Protein AF-T0LGF2-F1 (afdb_monomer_lite)

pLDDT: mean 74.75, std 14.6, range [23.17, 94.75]

Radius of gyration: 20.58 Å; chains: 1; bounding box: 60×41×50 Å

Sequence (182 aa):
MAAPPGPINSLMMERSIKSQFDGSKIGLGAMTADFIFMVLIFAFQKTVNFSYFLPIIYLAGALVFVYIAINMKFHSEEPKSNINTFYGYFKGLGTGLVNPYQIIWWLSAGLAIFETFGYTLFYFFFIGILIWIISITTLVHYSYMKYGEVLKRIITDFSSIVLLIFSAIFIYEEFLIFHLFT

Structure (mmCIF, N/CA/C/O backbone):
data_AF-T0LGF2-F1
#
_entry.id   AF-T0LGF2-F1
#
loop_
_atom_site.group_PDB
_atom_site.id
_atom_site.type_symbol
_atom_site.label_atom_id
_atom_site.label_alt_id
_atom_site.label_comp_id
_atom_site.label_asym_id
_atom_site.label_entity_id
_atom_site.label_seq_id
_atom_site.pdbx_PDB_ins_code
_atom_site.Cartn_x
_atom_site.Cartn_y
_atom_site.Cartn_z
_atom_site.occupancy
_atom_site.B_iso_or_equiv
_atom_site.auth_seq_id
_atom_site.auth_comp_id
_atom_site.auth_asym_id
_atom_site.auth_atom_id
_atom_site.pdbx_PDB_model_num
ATOM 1 N N . MET A 1 1 ? -12.341 14.761 1.646 1.00 23.17 1 MET A N 1
ATOM 2 C CA . MET A 1 1 ? -11.154 13.931 1.351 1.00 23.17 1 MET A CA 1
ATOM 3 C C . MET A 1 1 ? -11.301 12.668 2.171 1.00 23.17 1 MET A C 1
ATOM 5 O O . MET A 1 1 ? -11.334 12.746 3.391 1.00 23.17 1 MET A O 1
ATOM 9 N N . ALA A 1 2 ? -11.629 11.584 1.475 1.00 30.94 2 ALA A N 1
ATOM 10 C CA . ALA A 1 2 ? -12.154 10.348 2.035 1.00 30.94 2 ALA A CA 1
ATOM 11 C C . ALA A 1 2 ? -11.067 9.505 2.720 1.00 30.94 2 ALA A C 1
ATOM 13 O O . ALA A 1 2 ? -9.879 9.752 2.536 1.00 30.94 2 ALA A O 1
ATOM 14 N N . ALA A 1 3 ? -11.552 8.546 3.510 1.00 32.28 3 ALA A N 1
ATOM 15 C CA . ALA A 1 3 ? -10.904 7.440 4.209 1.00 32.28 3 ALA A CA 1
ATOM 16 C C . ALA A 1 3 ? -9.562 6.922 3.625 1.00 32.28 3 ALA A C 1
ATOM 18 O O . ALA A 1 3 ? -9.293 7.094 2.438 1.00 32.28 3 ALA A O 1
ATOM 19 N N . PRO A 1 4 ? -8.732 6.248 4.447 1.00 37.44 4 PRO A N 1
ATOM 20 C CA . PRO A 1 4 ? -7.357 5.858 4.130 1.00 37.44 4 PRO A CA 1
ATOM 21 C C . PRO A 1 4 ? -7.238 5.292 2.714 1.00 37.44 4 PRO A C 1
ATOM 23 O O . PRO A 1 4 ? -7.895 4.299 2.401 1.00 37.44 4 PRO A O 1
ATOM 26 N N . PRO A 1 5 ? -6.458 5.931 1.831 1.00 55.91 5 PRO A N 1
ATOM 27 C CA . PRO A 1 5 ? -6.518 5.627 0.414 1.00 55.91 5 PRO A CA 1
ATOM 28 C C . PRO A 1 5 ? -5.906 4.243 0.180 1.00 55.91 5 PRO A C 1
ATOM 30 O O . PRO A 1 5 ? -4.705 4.038 0.360 1.00 55.91 5 PRO A O 1
ATOM 33 N N . GLY A 1 6 ? -6.750 3.277 -0.178 1.00 64.19 6 GLY A N 1
ATOM 34 C CA . GLY A 1 6 ? -6.364 1.940 -0.624 1.00 64.19 6 GLY A CA 1
ATOM 35 C C . GLY A 1 6 ? -6.810 0.796 0.306 1.00 64.19 6 GLY A C 1
ATOM 36 O O . GLY A 1 6 ? -6.778 0.949 1.529 1.00 64.19 6 GLY A O 1
ATOM 37 N N . PRO A 1 7 ? -7.152 -0.389 -0.247 1.00 70.00 7 PRO A N 1
ATOM 38 C CA . PRO A 1 7 ? -7.624 -1.543 0.531 1.00 70.00 7 PRO A CA 1
ATOM 39 C C . PRO A 1 7 ? -6.675 -1.959 1.664 1.00 70.00 7 PRO A C 1
ATOM 41 O O . PRO A 1 7 ? -7.118 -2.288 2.761 1.00 70.00 7 PRO A O 1
ATOM 44 N N . ILE A 1 8 ? -5.361 -1.902 1.419 1.00 82.75 8 ILE A N 1
ATOM 45 C CA . ILE A 1 8 ? -4.327 -2.244 2.406 1.00 82.75 8 ILE A CA 1
ATOM 46 C C . ILE A 1 8 ? -4.314 -1.264 3.578 1.00 82.75 8 ILE A C 1
ATOM 48 O O . ILE A 1 8 ? -4.316 -1.697 4.728 1.00 82.75 8 ILE A O 1
ATOM 52 N N . ASN A 1 9 ? -4.336 0.042 3.300 1.00 84.12 9 ASN A N 1
ATOM 53 C CA . ASN A 1 9 ? -4.298 1.060 4.344 1.00 84.12 9 ASN A CA 1
ATOM 54 C C . ASN A 1 9 ? -5.545 0.966 5.231 1.00 84.12 9 ASN A C 1
ATOM 56 O O . ASN A 1 9 ? -5.411 0.945 6.451 1.00 84.12 9 ASN A O 1
ATOM 60 N N . SER A 1 10 ? -6.736 0.804 4.650 1.00 81.50 10 SER A N 1
ATOM 61 C CA . SER A 1 10 ? -7.972 0.607 5.420 1.00 81.50 10 SER A CA 1
ATOM 62 C C . SER A 1 10 ? -7.915 -0.634 6.316 1.00 81.50 10 SER A C 1
ATOM 64 O O . SER A 1 10 ? -8.202 -0.541 7.510 1.00 81.50 10 SER A O 1
ATOM 66 N N . LEU A 1 11 ? -7.453 -1.773 5.784 1.00 80.81 11 LEU A N 1
ATOM 67 C CA . LEU A 1 11 ? -7.287 -3.013 6.553 1.00 80.81 11 LEU A CA 1
ATOM 68 C C . LEU A 1 11 ? -6.267 -2.868 7.692 1.00 80.81 11 LEU A C 1
ATOM 70 O O . LEU A 1 11 ? -6.491 -3.369 8.798 1.00 80.81 11 LEU A O 1
ATOM 74 N N . MET A 1 12 ? -5.150 -2.179 7.441 1.00 85.31 12 MET A N 1
ATOM 75 C CA . MET A 1 12 ? -4.152 -1.877 8.467 1.00 85.31 12 MET A CA 1
ATOM 76 C C . MET A 1 12 ? -4.757 -1.024 9.577 1.00 85.31 12 MET A C 1
ATOM 78 O O . MET A 1 12 ? -4.550 -1.336 10.748 1.00 85.31 12 MET A O 1
ATOM 82 N N . MET A 1 13 ? -5.520 0.018 9.241 1.00 83.44 13 MET A N 1
ATOM 83 C CA . MET A 1 13 ? -6.122 0.908 10.236 1.00 83.44 13 MET A CA 1
ATOM 84 C C . MET A 1 13 ? -7.190 0.205 11.076 1.00 83.44 13 MET A C 1
ATOM 86 O O . MET A 1 13 ? -7.126 0.282 12.303 1.00 83.44 13 MET A O 1
ATOM 90 N N . GLU A 1 14 ? -8.100 -0.554 10.455 1.00 82.25 14 GLU A N 1
ATOM 91 C CA . GLU A 1 14 ? -9.130 -1.345 11.155 1.00 82.25 14 GLU A CA 1
ATOM 92 C C . GLU A 1 14 ? -8.507 -2.270 12.212 1.00 82.25 14 GLU A C 1
ATOM 94 O O . GLU A 1 14 ? -9.021 -2.424 13.322 1.00 82.25 14 GLU A O 1
ATOM 99 N N . ARG A 1 15 ? -7.362 -2.880 11.889 1.00 83.81 15 ARG A N 1
ATOM 100 C CA . ARG A 1 15 ? -6.678 -3.816 12.791 1.00 83.81 15 ARG A CA 1
ATOM 101 C C . ARG A 1 15 ? -5.793 -3.136 13.817 1.00 83.81 15 ARG A C 1
ATOM 103 O O . ARG A 1 15 ? -5.750 -3.599 14.955 1.00 83.81 15 ARG A O 1
ATOM 110 N N . SER A 1 16 ? -5.177 -2.017 13.454 1.00 86.19 16 SER A N 1
ATOM 111 C CA . SER A 1 16 ? -4.359 -1.206 14.363 1.00 86.19 16 SER A CA 1
ATOM 112 C C . SER A 1 16 ? -5.164 -0.674 15.547 1.00 86.19 16 SER A C 1
ATOM 114 O O . SER A 1 16 ? -4.627 -0.548 16.644 1.00 86.19 16 SER A O 1
ATOM 116 N N . ILE A 1 17 ? -6.467 -0.438 15.360 1.00 85.19 17 ILE A N 1
ATOM 117 C CA . ILE A 1 17 ? -7.396 -0.093 16.447 1.00 85.19 17 ILE A CA 1
ATOM 118 C C . ILE A 1 17 ? -7.380 -1.156 17.558 1.00 85.19 17 ILE A C 1
ATOM 120 O O . ILE A 1 17 ? -7.369 -0.810 18.735 1.00 85.19 17 ILE A O 1
ATOM 124 N N . LYS A 1 18 ? -7.344 -2.448 17.198 1.00 82.44 18 LYS A N 1
ATOM 125 C CA . LYS A 1 18 ? -7.313 -3.560 18.165 1.00 82.44 18 LYS A CA 1
ATOM 126 C C . LYS A 1 18 ? -5.911 -3.799 18.719 1.00 82.44 18 LYS A C 1
ATOM 128 O O . LYS A 1 18 ? -5.749 -4.013 19.914 1.00 82.44 18 LYS A O 1
ATOM 133 N N . SER A 1 19 ? -4.909 -3.795 17.847 1.00 85.06 19 SER A N 1
ATOM 134 C CA . SER A 1 19 ? -3.509 -4.007 18.203 1.00 85.06 19 SER A CA 1
ATOM 135 C C . SER A 1 19 ? -2.614 -3.466 17.099 1.00 85.06 19 SER A C 1
ATOM 137 O O . SER A 1 19 ? -2.788 -3.817 15.928 1.00 85.06 19 SER A O 1
ATOM 139 N N . GLN A 1 20 ? -1.607 -2.676 17.476 1.00 88.12 20 GLN A N 1
ATOM 140 C CA . GLN A 1 20 ? -0.565 -2.210 16.560 1.00 88.12 20 GLN A CA 1
ATOM 141 C C . GLN A 1 20 ? 0.027 -3.374 15.750 1.00 88.12 20 GLN A C 1
ATOM 143 O O . GLN A 1 20 ? 0.102 -3.294 14.527 1.00 88.12 20 GLN A O 1
ATOM 148 N N . PHE A 1 21 ? 0.378 -4.482 16.413 1.00 88.00 21 PHE A N 1
ATOM 149 C CA . PHE A 1 21 ? 1.018 -5.631 15.768 1.00 88.00 21 PHE A CA 1
ATOM 150 C C . PHE A 1 21 ? 0.128 -6.308 14.727 1.00 88.00 21 PHE A C 1
ATOM 152 O O . PHE A 1 21 ? 0.628 -6.773 13.704 1.00 88.00 21 PHE A O 1
ATOM 159 N N . ASP A 1 22 ? -1.183 -6.364 14.953 1.00 86.88 22 ASP A N 1
ATOM 160 C CA . ASP A 1 22 ? -2.097 -6.980 13.990 1.00 86.88 22 ASP A CA 1
ATOM 161 C C . ASP A 1 22 ? -2.269 -6.113 12.740 1.00 86.88 22 ASP A C 1
ATOM 163 O O . ASP A 1 22 ? -2.348 -6.648 11.632 1.00 86.88 22 ASP A O 1
ATOM 167 N N . GLY A 1 23 ? -2.236 -4.786 12.897 1.00 86.56 23 GLY A N 1
ATOM 168 C CA . GLY A 1 23 ? -2.116 -3.856 11.776 1.00 86.56 23 GLY A CA 1
ATOM 169 C C . GLY A 1 23 ? -0.781 -4.000 11.040 1.00 86.56 23 GLY A C 1
ATOM 170 O O . GLY A 1 23 ? -0.758 -4.079 9.811 1.00 86.56 23 GLY A O 1
ATOM 171 N N . SER A 1 24 ? 0.334 -4.110 11.771 1.00 91.88 24 SER A N 1
ATOM 172 C CA . SER A 1 24 ? 1.668 -4.254 11.172 1.00 91.88 24 SER A CA 1
ATOM 173 C C . SER A 1 24 ? 1.814 -5.552 10.375 1.00 91.88 24 SER A C 1
ATOM 175 O O . SER A 1 24 ? 2.403 -5.525 9.299 1.00 91.88 24 SER A O 1
ATOM 177 N N . LYS A 1 25 ? 1.236 -6.675 10.831 1.00 91.88 25 LYS A N 1
ATOM 178 C CA . LYS A 1 25 ? 1.244 -7.949 10.081 1.00 91.88 25 LYS A CA 1
ATOM 179 C C . LYS A 1 25 ? 0.633 -7.796 8.689 1.00 91.88 25 LYS A C 1
ATOM 181 O O . LYS A 1 25 ? 1.200 -8.309 7.730 1.00 91.88 25 LYS A O 1
ATOM 186 N N . ILE A 1 26 ? -0.488 -7.078 8.569 1.00 90.12 26 ILE A N 1
ATOM 187 C CA . ILE A 1 26 ? -1.127 -6.799 7.272 1.00 90.12 26 ILE A CA 1
ATOM 188 C C . ILE A 1 26 ? -0.194 -5.972 6.389 1.00 90.12 26 ILE A C 1
ATOM 190 O O . ILE A 1 26 ? 0.024 -6.332 5.233 1.00 90.12 26 ILE A O 1
ATOM 194 N N . GLY A 1 27 ? 0.395 -4.908 6.942 1.00 91.19 27 GLY A N 1
ATOM 195 C CA . GLY A 1 27 ? 1.351 -4.069 6.220 1.00 91.19 27 GLY A CA 1
ATOM 196 C C . GLY A 1 27 ? 2.561 -4.856 5.711 1.00 91.19 27 GLY A C 1
ATOM 197 O O . GLY A 1 27 ? 2.932 -4.728 4.550 1.00 91.19 27 GLY A O 1
ATOM 198 N N . LEU A 1 28 ? 3.132 -5.736 6.538 1.00 94.50 28 LEU A N 1
ATOM 199 C CA . LEU A 1 28 ? 4.257 -6.599 6.152 1.00 94.50 28 LEU A CA 1
ATOM 200 C C . LEU A 1 28 ? 3.882 -7.600 5.051 1.00 94.50 28 LEU A C 1
ATOM 202 O O . LEU A 1 28 ? 4.694 -7.886 4.170 1.00 94.50 28 LEU A O 1
ATOM 206 N N . GLY A 1 29 ? 2.650 -8.112 5.069 1.00 90.56 29 GLY A N 1
ATOM 207 C CA . GLY A 1 29 ? 2.121 -8.940 3.986 1.00 90.56 29 GLY A CA 1
ATOM 208 C C . GLY A 1 29 ? 2.068 -8.173 2.667 1.00 90.56 29 GLY A C 1
ATOM 209 O O . GLY A 1 29 ? 2.579 -8.646 1.655 1.00 90.56 29 GLY A O 1
ATOM 210 N N . ALA A 1 30 ? 1.522 -6.957 2.692 1.00 91.31 30 ALA A N 1
ATOM 211 C CA . ALA A 1 30 ? 1.453 -6.091 1.516 1.00 91.31 30 ALA A CA 1
ATOM 212 C C . ALA A 1 30 ? 2.845 -5.703 0.991 1.00 91.31 30 ALA A C 1
ATOM 214 O O . ALA A 1 30 ? 3.087 -5.780 -0.208 1.00 91.31 30 ALA A O 1
ATOM 215 N N . MET A 1 31 ? 3.783 -5.389 1.887 1.00 94.75 31 MET A N 1
ATOM 216 C CA . MET A 1 31 ? 5.184 -5.130 1.543 1.00 94.75 31 MET A CA 1
ATOM 217 C C . MET A 1 31 ? 5.857 -6.355 0.905 1.00 94.75 31 MET A C 1
ATOM 219 O O . MET A 1 31 ? 6.713 -6.219 0.035 1.00 94.75 31 MET A O 1
ATOM 223 N N . THR A 1 32 ? 5.467 -7.569 1.304 1.00 93.56 32 THR A N 1
ATOM 224 C CA . THR A 1 32 ? 5.961 -8.791 0.654 1.00 93.56 32 THR A CA 1
ATOM 225 C C . THR A 1 32 ? 5.417 -8.918 -0.770 1.00 93.56 32 THR A C 1
ATOM 227 O O . THR A 1 32 ? 6.155 -9.336 -1.657 1.00 93.56 32 THR A O 1
ATOM 230 N N . ALA A 1 33 ? 4.166 -8.515 -1.024 1.00 90.69 33 ALA A N 1
ATOM 231 C CA . ALA A 1 33 ? 3.642 -8.434 -2.389 1.00 90.69 33 ALA A CA 1
ATOM 232 C C . ALA A 1 33 ? 4.477 -7.467 -3.244 1.00 90.69 33 ALA A C 1
ATOM 234 O O . ALA A 1 33 ? 4.877 -7.823 -4.351 1.00 90.69 33 ALA A O 1
ATOM 235 N N . ASP A 1 34 ? 4.824 -6.294 -2.701 1.00 93.00 34 ASP A N 1
ATOM 236 C CA . ASP A 1 34 ? 5.713 -5.336 -3.369 1.00 93.00 34 ASP A CA 1
ATOM 237 C C . ASP A 1 34 ? 7.085 -5.947 -3.680 1.00 93.00 34 ASP A C 1
ATOM 239 O O . ASP A 1 34 ? 7.611 -5.798 -4.782 1.00 93.00 34 ASP A O 1
ATOM 243 N N . PHE A 1 35 ? 7.651 -6.702 -2.740 1.00 94.25 35 PHE A N 1
ATOM 244 C CA . PHE A 1 35 ? 8.912 -7.407 -2.954 1.00 94.25 35 PHE A CA 1
ATOM 245 C C . PHE A 1 35 ? 8.816 -8.467 -4.061 1.00 94.25 35 PHE A C 1
ATOM 247 O O . PHE A 1 35 ? 9.719 -8.573 -4.891 1.00 94.25 35 PHE A O 1
ATOM 254 N N . ILE A 1 36 ? 7.716 -9.219 -4.125 1.00 90.56 36 ILE A N 1
ATOM 255 C CA . ILE A 1 36 ? 7.472 -10.193 -5.198 1.00 90.56 36 ILE A CA 1
ATOM 256 C C . ILE A 1 36 ? 7.413 -9.485 -6.556 1.00 90.56 36 ILE A C 1
ATOM 258 O O . ILE A 1 36 ? 8.075 -9.925 -7.495 1.00 90.56 36 ILE A O 1
ATOM 262 N N . PHE A 1 37 ? 6.680 -8.373 -6.666 1.00 89.25 37 PHE A N 1
ATOM 263 C CA . PHE A 1 37 ? 6.612 -7.606 -7.912 1.00 89.25 37 PHE A CA 1
ATOM 264 C C . PHE A 1 37 ? 7.972 -7.048 -8.333 1.00 89.25 37 PHE A C 1
ATOM 266 O O . PHE A 1 37 ? 8.322 -7.144 -9.511 1.00 89.25 37 PHE A O 1
ATOM 273 N N . MET A 1 38 ? 8.771 -6.550 -7.386 1.00 91.00 38 MET A N 1
ATOM 274 C CA . MET A 1 38 ? 10.148 -6.128 -7.651 1.00 91.00 38 MET A CA 1
ATOM 275 C C . MET A 1 38 ? 10.968 -7.263 -8.274 1.00 91.00 38 MET A C 1
ATOM 277 O O . MET A 1 38 ? 11.592 -7.079 -9.318 1.00 91.00 38 MET A O 1
ATOM 281 N N . VAL A 1 39 ? 10.952 -8.450 -7.657 1.00 90.31 39 VAL A N 1
ATOM 282 C CA . VAL A 1 39 ? 11.706 -9.618 -8.137 1.00 90.31 39 VAL A CA 1
ATOM 283 C C . VAL A 1 39 ? 11.241 -10.040 -9.531 1.00 90.31 39 VAL A C 1
ATOM 285 O O . VAL A 1 39 ? 12.075 -10.344 -10.385 1.00 90.31 39 VAL A O 1
ATOM 288 N N . LEU A 1 40 ? 9.932 -10.017 -9.793 1.00 87.50 40 LEU A N 1
ATOM 289 C CA . LEU A 1 40 ? 9.381 -10.324 -11.114 1.00 87.50 40 LEU A CA 1
ATOM 290 C C . LEU A 1 40 ? 9.877 -9.336 -12.171 1.00 87.50 40 LEU A C 1
ATOM 292 O O . LEU A 1 40 ? 10.368 -9.753 -13.218 1.00 87.50 40 LEU A O 1
ATOM 296 N N . ILE A 1 41 ? 9.821 -8.035 -11.897 1.00 85.00 41 ILE A N 1
ATOM 297 C CA . ILE A 1 41 ? 10.334 -7.022 -12.826 1.00 85.00 41 ILE A CA 1
ATOM 298 C C . ILE A 1 41 ? 11.823 -7.233 -13.074 1.00 85.00 41 ILE A C 1
ATOM 300 O O . ILE A 1 41 ? 12.261 -7.231 -14.222 1.00 85.00 41 ILE A O 1
ATOM 304 N N . PHE A 1 42 ? 12.596 -7.516 -12.026 1.00 84.25 42 PHE A N 1
ATOM 305 C CA . PHE A 1 42 ? 14.033 -7.741 -12.155 1.00 84.25 42 PHE A CA 1
ATOM 306 C C . PHE A 1 42 ? 14.347 -8.951 -13.036 1.00 84.25 42 PHE A C 1
ATOM 308 O O . PHE A 1 42 ? 15.302 -8.898 -13.815 1.00 84.25 42 PHE A O 1
ATOM 315 N N . ALA A 1 43 ? 13.545 -10.012 -12.929 1.00 85.19 43 ALA A N 1
ATOM 316 C CA . ALA A 1 43 ? 13.701 -11.235 -13.705 1.00 85.19 43 ALA A CA 1
ATOM 317 C C . ALA A 1 43 ? 13.286 -11.068 -15.177 1.00 85.19 43 ALA A C 1
ATOM 319 O O . ALA A 1 43 ? 13.950 -11.612 -16.059 1.00 85.19 43 ALA A O 1
ATOM 320 N N . PHE A 1 44 ? 12.215 -10.318 -15.460 1.00 81.31 44 PHE A N 1
ATOM 321 C CA . PHE A 1 44 ? 11.593 -10.283 -16.792 1.00 81.31 44 PHE A CA 1
ATOM 322 C C . PHE A 1 44 ? 11.895 -9.030 -17.626 1.00 81.31 44 PHE A C 1
ATOM 324 O O . PHE A 1 44 ? 11.703 -9.068 -18.842 1.00 81.31 44 PHE A O 1
ATOM 331 N N . GLN A 1 45 ? 12.430 -7.959 -17.034 1.00 77.00 45 GLN A N 1
ATOM 332 C CA . GLN A 1 45 ? 12.758 -6.700 -17.728 1.00 77.00 45 GLN A CA 1
ATOM 333 C C . GLN A 1 45 ? 13.620 -6.852 -18.992 1.00 77.00 45 GLN A C 1
ATOM 335 O O . GLN A 1 45 ? 13.421 -6.132 -19.960 1.00 77.00 45 GLN A O 1
ATOM 340 N N . LYS A 1 46 ? 14.578 -7.791 -19.005 1.00 76.62 46 LYS A N 1
ATOM 341 C CA . LYS A 1 46 ? 15.512 -7.967 -20.134 1.00 76.62 46 LYS A CA 1
ATOM 342 C C . LYS A 1 46 ? 14.917 -8.796 -21.269 1.00 76.62 46 LYS A C 1
ATOM 344 O O . LYS A 1 46 ? 15.413 -8.745 -22.388 1.00 76.62 46 LYS A O 1
ATOM 349 N N . THR A 1 47 ? 13.892 -9.584 -20.962 1.00 74.62 47 THR A N 1
ATOM 350 C CA . THR A 1 47 ? 13.299 -10.567 -21.876 1.00 74.62 47 THR A CA 1
ATOM 351 C C . THR A 1 47 ? 12.033 -10.023 -22.532 1.00 74.62 47 THR A C 1
ATOM 353 O O . THR A 1 47 ? 11.676 -10.436 -23.632 1.00 74.62 47 THR A O 1
ATOM 356 N N . VAL A 1 48 ? 11.345 -9.093 -21.867 1.00 70.12 48 VAL A N 1
ATOM 357 C CA . VAL A 1 48 ? 10.074 -8.526 -22.317 1.00 70.12 48 VAL A CA 1
ATOM 358 C C . VAL A 1 48 ? 10.294 -7.081 -22.755 1.00 70.12 48 VAL A C 1
ATOM 360 O O . VAL A 1 48 ? 10.816 -6.266 -22.006 1.00 70.12 48 VAL A O 1
ATOM 363 N N . ASN A 1 49 ? 9.876 -6.745 -23.975 1.00 70.00 49 ASN A N 1
ATOM 364 C CA . ASN A 1 49 ? 9.951 -5.378 -24.481 1.00 70.00 49 ASN A CA 1
ATOM 365 C C . ASN A 1 49 ? 8.722 -4.583 -24.002 1.00 70.00 49 ASN A C 1
ATOM 367 O O . ASN A 1 49 ? 7.678 -4.563 -24.659 1.00 70.00 49 ASN A O 1
ATOM 371 N N . PHE A 1 50 ? 8.818 -3.988 -22.810 1.00 66.31 50 PHE A N 1
ATOM 372 C CA . PHE A 1 50 ? 7.683 -3.371 -22.111 1.00 66.31 50 PHE A CA 1
ATOM 373 C C . PHE A 1 50 ? 7.039 -2.201 -22.868 1.00 66.31 50 PHE A C 1
ATOM 375 O O . PHE A 1 50 ? 5.848 -1.959 -22.675 1.00 66.31 50 PHE A O 1
ATOM 382 N N . SER A 1 51 ? 7.747 -1.543 -23.796 1.00 66.25 51 SER A N 1
ATOM 383 C CA . SER A 1 51 ? 7.170 -0.489 -24.646 1.00 66.25 51 SER A CA 1
ATOM 384 C C . SER A 1 51 ? 5.952 -0.955 -25.451 1.00 66.25 51 SER A C 1
ATOM 386 O O . SER A 1 51 ? 5.036 -0.165 -25.664 1.00 66.25 51 SER A O 1
ATOM 388 N N . TYR A 1 52 ? 5.893 -2.231 -25.846 1.00 67.69 52 TYR A N 1
ATOM 389 C CA . TYR A 1 52 ? 4.724 -2.795 -26.533 1.00 67.69 52 TYR A CA 1
ATOM 390 C C . TYR A 1 52 ? 3.546 -3.078 -25.593 1.00 67.69 52 TYR A C 1
ATOM 392 O O . TYR A 1 52 ? 2.391 -3.024 -26.013 1.00 67.69 52 TYR A O 1
ATOM 400 N N . PHE A 1 53 ? 3.821 -3.376 -24.323 1.00 64.38 53 PHE A N 1
ATOM 401 C CA . PHE A 1 53 ? 2.808 -3.803 -23.356 1.00 64.38 53 PHE A CA 1
ATOM 402 C C . PHE A 1 53 ? 2.245 -2.653 -22.522 1.00 64.38 53 PHE A C 1
ATOM 404 O O . PHE A 1 53 ? 1.159 -2.806 -21.965 1.00 64.38 53 PHE A O 1
ATOM 411 N N . LEU A 1 54 ? 2.918 -1.497 -22.473 1.00 62.78 54 LEU A N 1
ATOM 412 C CA . LEU A 1 54 ? 2.461 -0.312 -21.737 1.00 62.78 54 LEU A CA 1
ATOM 413 C C . LEU A 1 54 ? 0.974 0.022 -21.993 1.00 62.78 54 LEU A C 1
ATOM 415 O O . LEU A 1 54 ? 0.228 0.125 -21.019 1.00 62.78 54 LEU A O 1
ATOM 419 N N . PRO A 1 55 ? 0.485 0.128 -23.248 1.00 67.81 55 PRO A N 1
ATOM 420 C CA . PRO A 1 55 ? -0.920 0.459 -23.515 1.00 67.81 55 PRO A CA 1
ATOM 421 C C . PRO A 1 55 ? -1.901 -0.599 -22.993 1.00 67.81 55 PRO A C 1
ATOM 423 O O . PRO A 1 55 ? -2.966 -0.266 -22.477 1.00 67.81 55 PRO A O 1
ATOM 426 N N . ILE A 1 56 ? -1.524 -1.878 -23.086 1.00 64.19 56 ILE A N 1
ATOM 427 C CA . ILE A 1 56 ? -2.325 -3.015 -22.612 1.00 64.19 56 ILE A CA 1
ATOM 428 C C . ILE A 1 56 ? -2.384 -3.018 -21.081 1.00 64.19 56 ILE A C 1
ATOM 430 O O . ILE A 1 56 ? -3.442 -3.262 -20.508 1.00 64.19 56 ILE A O 1
ATOM 434 N N . ILE A 1 57 ? -1.274 -2.692 -20.417 1.00 58.03 57 ILE A N 1
ATOM 435 C CA . ILE A 1 57 ? -1.185 -2.573 -18.957 1.00 58.03 57 ILE A CA 1
ATOM 436 C C . ILE A 1 57 ? -2.059 -1.416 -18.457 1.00 58.03 57 ILE A C 1
ATOM 438 O O . ILE A 1 57 ? -2.814 -1.596 -17.501 1.00 58.03 57 ILE A O 1
ATOM 442 N N . TYR A 1 58 ? -2.022 -0.256 -19.122 1.00 59.53 58 TYR A N 1
ATOM 443 C CA . TYR A 1 58 ? -2.899 0.871 -18.789 1.00 59.53 58 TYR A CA 1
ATOM 444 C C . TYR A 1 58 ? -4.381 0.529 -18.983 1.00 59.53 58 TYR A C 1
ATOM 446 O O . TYR A 1 58 ? -5.197 0.838 -18.113 1.00 59.53 58 TYR A O 1
ATOM 454 N N . LEU A 1 59 ? -4.733 -0.151 -20.079 1.00 64.88 59 LEU A N 1
ATOM 455 C CA . LEU A 1 59 ? -6.107 -0.584 -20.342 1.00 64.88 59 LEU A CA 1
ATOM 456 C C . LEU A 1 59 ? -6.589 -1.615 -19.311 1.00 64.88 59 LEU A C 1
ATOM 458 O O . LEU A 1 59 ? -7.693 -1.487 -18.784 1.00 64.88 59 LEU A O 1
ATOM 462 N N . ALA A 1 60 ? -5.752 -2.600 -18.974 1.00 55.31 60 ALA A N 1
ATOM 463 C CA . ALA A 1 60 ? -6.040 -3.570 -17.923 1.00 55.31 60 ALA A CA 1
ATOM 464 C C . ALA A 1 60 ? -6.251 -2.868 -16.575 1.00 55.31 60 ALA A C 1
ATOM 466 O O . ALA A 1 60 ? -7.231 -3.144 -15.887 1.00 55.31 60 ALA A O 1
ATOM 467 N N . GLY A 1 61 ? -5.403 -1.897 -16.231 1.00 52.22 61 GLY A N 1
ATOM 468 C CA . GLY A 1 61 ? -5.555 -1.096 -15.020 1.00 52.22 61 GLY A CA 1
ATOM 469 C C . GLY A 1 61 ? -6.863 -0.304 -14.964 1.00 52.22 61 GLY A C 1
ATOM 470 O O . GLY A 1 61 ? -7.549 -0.318 -13.941 1.00 52.22 61 GLY A O 1
ATOM 471 N N . ALA A 1 62 ? -7.261 0.318 -16.077 1.00 58.69 62 ALA A N 1
ATOM 472 C CA . ALA A 1 62 ? -8.536 1.025 -16.191 1.00 58.69 62 ALA A CA 1
AT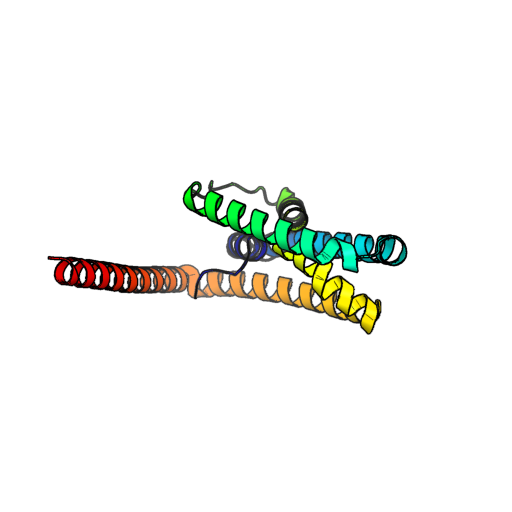OM 473 C C . ALA A 1 62 ? -9.741 0.084 -16.013 1.00 58.69 62 ALA A C 1
ATOM 475 O O . ALA A 1 62 ? -10.679 0.416 -15.286 1.00 58.69 62 ALA A O 1
ATOM 476 N N . LEU A 1 63 ? -9.702 -1.113 -16.608 1.00 61.34 63 LEU A N 1
ATOM 477 C CA . LEU A 1 63 ? -10.743 -2.132 -16.436 1.00 61.34 63 LEU A CA 1
ATOM 478 C C . LEU A 1 63 ? -10.849 -2.612 -14.984 1.00 61.34 63 LEU A C 1
ATOM 480 O O . LEU A 1 63 ? -11.961 -2.788 -14.483 1.00 61.34 63 LEU A O 1
ATOM 484 N N . VAL A 1 64 ? -9.724 -2.765 -14.275 1.00 53.41 64 VAL A N 1
ATOM 485 C CA . VAL A 1 64 ? -9.776 -3.100 -12.847 1.00 53.41 64 VAL A CA 1
ATOM 486 C C . VAL A 1 64 ? -10.341 -1.938 -12.020 1.00 53.41 64 VAL A C 1
ATOM 488 O O . VAL A 1 64 ? -11.118 -2.188 -11.101 1.00 53.41 64 VAL A O 1
ATOM 491 N N . PHE A 1 65 ? -10.052 -0.673 -12.345 1.00 57.22 65 PHE A N 1
ATOM 492 C CA . PHE A 1 65 ? -10.701 0.461 -11.666 1.00 57.22 65 PHE A CA 1
ATOM 493 C C . PHE A 1 65 ? -12.211 0.493 -11.881 1.00 57.22 65 PHE A C 1
ATOM 495 O O . PHE A 1 65 ? -12.948 0.734 -10.925 1.00 57.22 65 PHE A O 1
ATOM 502 N N . VAL A 1 66 ? -12.683 0.178 -13.087 1.00 65.44 66 VAL A N 1
ATOM 503 C CA . VAL A 1 66 ? -14.118 0.019 -13.360 1.00 65.44 66 VAL A CA 1
ATOM 504 C C . VAL A 1 66 ? -14.696 -1.133 -12.535 1.00 65.44 66 VAL A C 1
ATOM 506 O O . VAL A 1 66 ? -15.720 -0.959 -11.877 1.00 65.44 66 VAL A O 1
ATOM 509 N N . TYR A 1 67 ? -14.019 -2.282 -12.489 1.00 60.94 67 TYR A N 1
ATOM 510 C CA . TYR A 1 67 ? -14.433 -3.424 -11.672 1.00 60.94 67 TYR A CA 1
ATOM 511 C C . TYR A 1 67 ? -14.518 -3.079 -10.175 1.00 60.94 67 TYR A C 1
ATOM 513 O O . TYR A 1 67 ? -15.501 -3.428 -9.519 1.00 60.94 67 TYR A O 1
ATOM 521 N N . ILE A 1 68 ? -13.535 -2.364 -9.622 1.00 52.88 68 ILE A N 1
ATOM 522 C CA . ILE A 1 68 ? -13.553 -1.919 -8.219 1.00 52.88 68 ILE A CA 1
ATOM 523 C C . ILE A 1 68 ? -14.694 -0.928 -7.979 1.00 52.88 68 ILE A C 1
ATOM 525 O O . ILE A 1 68 ? -15.429 -1.079 -7.005 1.00 52.88 68 ILE A O 1
ATOM 529 N N . ALA A 1 69 ? -14.883 0.049 -8.869 1.00 56.47 69 ALA A N 1
ATOM 530 C CA . ALA A 1 69 ? -15.953 1.039 -8.757 1.00 56.47 69 ALA A CA 1
ATOM 531 C C . ALA A 1 69 ? -17.349 0.392 -8.774 1.00 56.47 69 ALA A C 1
ATOM 533 O O . ALA A 1 69 ? -18.238 0.814 -8.035 1.00 56.47 69 ALA A O 1
ATOM 534 N N . ILE A 1 70 ? -17.530 -0.662 -9.575 1.00 66.06 70 ILE A N 1
ATOM 535 C CA . ILE A 1 70 ? -18.751 -1.475 -9.604 1.00 66.06 70 ILE A CA 1
ATOM 536 C C . ILE A 1 70 ? -18.914 -2.220 -8.274 1.00 66.06 70 ILE A C 1
ATOM 538 O O . ILE A 1 70 ? -19.944 -2.076 -7.623 1.00 66.06 70 ILE A O 1
ATOM 542 N N . ASN A 1 71 ? -17.901 -2.957 -7.810 1.00 55.94 71 ASN A N 1
ATOM 543 C CA . ASN A 1 71 ? -18.009 -3.738 -6.570 1.00 55.94 71 ASN A CA 1
ATOM 544 C C . ASN A 1 71 ? -18.213 -2.875 -5.315 1.00 55.94 71 ASN A C 1
ATOM 546 O O . ASN A 1 71 ? -18.942 -3.286 -4.415 1.00 55.94 71 ASN A O 1
ATOM 550 N N . MET A 1 72 ? -17.663 -1.658 -5.276 1.00 53.53 72 MET A N 1
ATOM 551 C CA . MET A 1 72 ? -17.937 -0.684 -4.211 1.00 53.53 72 MET A CA 1
ATOM 552 C C . MET A 1 72 ? -19.414 -0.269 -4.141 1.00 53.53 72 MET A C 1
ATOM 554 O O . MET A 1 72 ? -19.908 0.020 -3.054 1.00 53.53 72 MET A O 1
ATOM 558 N N . LYS A 1 73 ? -20.138 -0.259 -5.270 1.00 53.22 73 LYS A N 1
ATOM 559 C CA . LYS A 1 73 ? -21.581 0.039 -5.298 1.00 53.22 73 LYS A CA 1
ATOM 560 C C . LYS A 1 73 ? -22.457 -1.135 -4.851 1.00 53.22 73 LYS A C 1
ATOM 562 O O . LYS A 1 73 ? -23.589 -0.898 -4.448 1.00 53.22 73 LYS A O 1
ATOM 567 N N . PHE A 1 74 ? -21.960 -2.372 -4.925 1.00 51.69 74 PHE A N 1
ATOM 568 C CA . PHE A 1 74 ? -22.748 -3.582 -4.647 1.00 51.69 74 PHE A CA 1
ATOM 569 C C . PHE A 1 74 ? -22.431 -4.252 -3.301 1.00 51.69 74 PHE A C 1
ATOM 571 O O . PHE A 1 74 ? -23.265 -4.993 -2.792 1.00 51.69 74 PHE A O 1
ATOM 578 N N . HIS A 1 75 ? -21.270 -3.985 -2.697 1.00 46.31 75 HIS A N 1
ATOM 579 C CA . HIS A 1 75 ? -20.905 -4.458 -1.356 1.00 46.31 75 HIS A CA 1
ATOM 580 C C . HIS A 1 75 ? -20.707 -3.269 -0.409 1.00 46.31 75 HIS A C 1
ATOM 582 O O . HIS A 1 75 ? -19.587 -2.884 -0.084 1.00 46.31 75 HIS A O 1
ATOM 588 N N . SER A 1 76 ? -21.817 -2.669 0.025 1.00 44.03 76 SER A N 1
ATOM 589 C CA . SER A 1 76 ? -21.836 -1.661 1.099 1.00 44.03 76 SER A CA 1
ATOM 590 C C . SER A 1 76 ? -21.883 -2.285 2.498 1.00 44.03 76 SER A C 1
ATOM 592 O O . SER A 1 76 ? -21.724 -1.586 3.496 1.00 44.03 76 SER A O 1
ATOM 594 N N . GLU A 1 77 ? -22.075 -3.601 2.584 1.00 41.53 77 GLU A N 1
ATOM 595 C CA . GLU A 1 77 ? -21.907 -4.350 3.820 1.00 41.53 77 GLU A CA 1
ATOM 596 C C . GLU A 1 77 ? -20.492 -4.921 3.850 1.00 41.53 77 GLU A C 1
ATOM 598 O O . GLU A 1 77 ? -20.197 -5.937 3.221 1.00 41.53 77 GLU A O 1
ATOM 603 N N . GLU A 1 78 ? -19.591 -4.261 4.579 1.00 46.69 78 GLU A N 1
ATOM 604 C CA . GLU A 1 78 ? -18.363 -4.924 5.000 1.00 46.69 78 GLU A CA 1
ATOM 605 C C . GLU A 1 78 ? -18.777 -6.120 5.866 1.00 46.69 78 GLU A C 1
ATOM 607 O O . GLU A 1 78 ? -19.351 -5.916 6.947 1.00 46.69 78 GLU A O 1
ATOM 612 N N . PRO A 1 79 ? -18.508 -7.378 5.460 1.00 40.38 79 PRO A N 1
ATOM 613 C CA . PRO A 1 79 ? -18.659 -8.466 6.398 1.00 40.38 79 PRO A CA 1
ATOM 614 C C . PRO A 1 79 ? -17.738 -8.123 7.563 1.00 40.38 79 PRO A C 1
ATOM 616 O O . PRO A 1 79 ? -16.534 -7.926 7.359 1.00 40.38 79 PRO A O 1
ATOM 619 N N . LYS A 1 80 ? -18.304 -8.036 8.776 1.00 42.78 80 LYS A N 1
ATOM 620 C CA . LYS A 1 80 ? -17.570 -7.995 10.049 1.00 42.78 80 LYS A CA 1
ATOM 621 C C . LYS A 1 80 ? -16.759 -9.280 10.149 1.00 42.78 80 LYS A C 1
ATOM 623 O O . LYS A 1 80 ? -17.101 -10.209 10.876 1.00 42.78 80 LYS A O 1
ATOM 628 N N . SER A 1 81 ? -15.711 -9.381 9.345 1.00 45.88 81 SER A N 1
ATOM 629 C CA . SER A 1 81 ? -14.885 -10.557 9.293 1.00 45.88 81 SER A CA 1
ATOM 630 C C . SER A 1 81 ? -14.150 -10.557 10.616 1.00 45.88 81 SER A C 1
ATOM 632 O O . SER A 1 81 ? -13.391 -9.646 10.969 1.00 45.88 81 SER A O 1
ATOM 634 N N . ASN A 1 82 ? -14.440 -11.579 11.406 1.00 44.41 82 ASN A N 1
ATOM 635 C CA . ASN A 1 82 ? -13.686 -11.908 12.591 1.00 44.41 82 ASN A CA 1
ATOM 636 C C . ASN A 1 82 ? -12.321 -12.415 12.095 1.00 44.41 82 ASN A C 1
ATOM 638 O O . ASN A 1 82 ? -12.058 -13.611 12.085 1.00 44.41 82 ASN A O 1
ATOM 642 N N . ILE A 1 83 ? -11.500 -11.520 11.518 1.00 53.16 83 ILE A N 1
ATOM 643 C CA . ILE A 1 83 ? -10.182 -11.868 10.983 1.00 53.16 83 ILE A CA 1
ATOM 644 C C . ILE A 1 83 ? -9.413 -12.390 12.180 1.00 53.16 83 ILE A C 1
ATOM 646 O O . ILE A 1 83 ? -9.111 -11.635 13.111 1.00 53.16 83 ILE A O 1
ATOM 650 N N . ASN A 1 84 ? -9.160 -13.689 12.160 1.00 57.00 84 ASN A N 1
ATOM 651 C CA . ASN A 1 84 ? -8.337 -14.339 13.148 1.00 57.00 84 ASN A CA 1
ATOM 652 C C . ASN A 1 84 ? -6.938 -13.713 13.046 1.00 57.00 84 ASN A C 1
ATOM 654 O O . ASN A 1 84 ? -6.395 -13.583 11.944 1.00 57.00 84 ASN A O 1
ATOM 658 N N . THR A 1 85 ? -6.365 -13.286 14.170 1.00 56.38 85 THR A N 1
ATOM 659 C CA . THR A 1 85 ? -5.078 -12.560 14.236 1.00 56.38 85 THR A CA 1
ATOM 660 C C . THR A 1 85 ? -3.917 -13.326 13.595 1.00 56.38 85 THR A C 1
ATOM 662 O O . THR A 1 85 ? -2.913 -12.725 13.206 1.00 56.38 85 THR A O 1
ATOM 665 N N . PHE A 1 86 ? -4.075 -14.640 13.424 1.00 59.44 86 PHE A N 1
ATOM 666 C CA . PHE A 1 86 ? -3.124 -15.530 12.768 1.00 59.44 86 PHE A CA 1
ATOM 667 C C . PHE A 1 86 ? -2.986 -15.302 11.249 1.00 59.44 86 PHE A C 1
ATOM 669 O O . PHE A 1 86 ? -1.903 -15.482 10.703 1.00 59.44 86 PHE A O 1
ATOM 676 N N . TYR A 1 87 ? -4.034 -14.836 10.557 1.00 75.94 87 TYR A N 1
ATOM 677 C CA . TYR A 1 87 ? -4.029 -14.711 9.087 1.00 75.94 87 TYR A CA 1
ATOM 678 C C . TYR A 1 87 ? -3.809 -13.282 8.569 1.00 75.94 87 TYR A C 1
ATOM 680 O O . TYR A 1 87 ? -3.876 -13.052 7.362 1.00 75.94 87 TYR A O 1
ATOM 688 N N . GLY A 1 88 ? -3.527 -12.311 9.447 1.00 83.19 88 GLY A N 1
ATOM 689 C CA . GLY A 1 88 ? -3.364 -10.901 9.062 1.00 83.19 88 GLY A CA 1
ATOM 690 C C . GLY A 1 88 ? -2.299 -10.686 7.980 1.00 83.19 88 GLY A C 1
ATOM 691 O O . GLY A 1 88 ? -2.547 -9.985 7.003 1.00 83.19 88 GLY A O 1
ATOM 692 N N . TYR A 1 89 ? -1.155 -11.364 8.094 1.00 88.25 89 TYR A N 1
ATOM 693 C CA . TYR A 1 89 ? -0.089 -11.298 7.092 1.00 88.25 89 TYR A CA 1
ATOM 694 C C . TYR A 1 89 ? -0.540 -11.804 5.717 1.00 88.25 89 TYR A C 1
ATOM 696 O O . TYR A 1 89 ? -0.439 -11.081 4.730 1.00 88.25 89 TYR A O 1
ATOM 704 N N . PHE A 1 90 ? -1.113 -13.009 5.652 1.00 84.75 90 PHE A N 1
ATOM 705 C CA . PHE A 1 90 ? -1.581 -13.589 4.391 1.00 84.75 90 PHE A CA 1
ATOM 706 C C . PHE A 1 90 ? -2.719 -12.787 3.765 1.00 84.75 90 PHE A C 1
ATOM 708 O O . PHE A 1 90 ? -2.787 -12.680 2.544 1.00 84.75 90 PHE A O 1
ATOM 715 N N . LYS A 1 91 ? -3.578 -12.167 4.583 1.00 81.50 91 LYS A N 1
ATOM 716 C CA . LYS A 1 91 ? -4.599 -11.243 4.086 1.00 81.50 91 LYS A CA 1
ATOM 717 C C . LYS A 1 91 ? -3.961 -10.019 3.428 1.00 81.50 91 LYS A C 1
ATOM 719 O O . LYS A 1 91 ? -4.378 -9.651 2.334 1.00 81.50 91 LYS A O 1
ATOM 724 N N . GLY A 1 92 ? -2.954 -9.414 4.059 1.00 84.19 92 GLY A N 1
ATOM 725 C CA . GLY A 1 92 ? -2.198 -8.297 3.484 1.00 84.19 92 GLY A CA 1
ATOM 726 C C . GLY A 1 92 ? -1.474 -8.676 2.192 1.00 84.19 92 GLY A C 1
ATOM 727 O O . GLY A 1 92 ? -1.587 -7.964 1.200 1.00 84.19 92 GLY A O 1
ATOM 728 N N . LEU A 1 93 ? -0.815 -9.837 2.177 1.00 85.56 93 LEU A N 1
ATOM 729 C CA . LEU A 1 93 ? -0.138 -10.383 1.000 1.00 85.56 93 LEU A CA 1
ATOM 730 C C . LEU A 1 93 ? -1.114 -10.635 -0.149 1.00 85.56 93 LEU A C 1
ATOM 732 O O . LEU A 1 93 ? -0.913 -10.124 -1.244 1.00 85.56 93 LEU A O 1
ATOM 736 N N . GLY A 1 94 ? -2.190 -11.382 0.102 1.00 80.06 94 GLY A N 1
ATOM 737 C CA . GLY A 1 94 ? -3.194 -11.698 -0.911 1.00 80.06 94 GLY A CA 1
ATOM 738 C C . GLY A 1 94 ? -3.855 -10.440 -1.459 1.00 80.06 94 GLY A C 1
ATOM 739 O O . GLY A 1 94 ? -3.948 -10.282 -2.671 1.00 80.06 94 GLY A O 1
ATOM 740 N N . THR A 1 95 ? -4.232 -9.511 -0.575 1.00 78.94 95 THR A N 1
ATOM 741 C CA . THR A 1 95 ? -4.812 -8.225 -0.984 1.00 78.94 95 THR A CA 1
ATOM 742 C C . THR A 1 95 ? -3.821 -7.426 -1.824 1.00 78.94 95 THR A C 1
ATOM 744 O O . THR A 1 95 ? -4.238 -6.839 -2.811 1.00 78.94 95 THR A O 1
ATOM 747 N N . GLY A 1 96 ? -2.529 -7.428 -1.481 1.00 81.88 96 GLY A N 1
ATOM 748 C CA . GLY A 1 96 ? -1.515 -6.689 -2.228 1.00 81.88 96 GLY A CA 1
ATOM 749 C C . GLY A 1 96 ? -1.183 -7.296 -3.592 1.00 81.88 96 GLY A C 1
ATOM 750 O O . GLY A 1 96 ? -1.054 -6.574 -4.576 1.00 81.88 96 GLY A O 1
ATOM 751 N N . LEU A 1 97 ? -1.135 -8.627 -3.689 1.00 77.69 97 LEU A N 1
ATOM 752 C CA . LEU A 1 97 ? -0.886 -9.339 -4.948 1.00 77.69 97 LEU A CA 1
ATOM 753 C C . LEU A 1 97 ? -1.993 -9.128 -5.985 1.00 77.6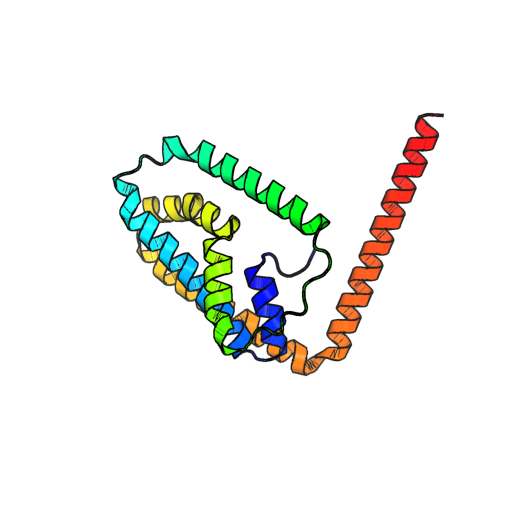9 97 LEU A C 1
ATOM 755 O O . LEU A 1 97 ? -1.718 -9.164 -7.179 1.00 77.69 97 LEU A O 1
ATOM 759 N N . VAL A 1 98 ? -3.233 -8.912 -5.543 1.00 77.19 98 VAL A N 1
ATOM 760 C CA . VAL A 1 98 ? -4.375 -8.635 -6.434 1.00 77.19 98 VAL A CA 1
ATOM 761 C C . VAL A 1 98 ? -4.725 -7.148 -6.498 1.00 77.19 98 VAL A C 1
ATOM 763 O O . VAL A 1 98 ? -5.696 -6.771 -7.153 1.00 77.19 98 VAL A O 1
ATOM 766 N N . ASN A 1 99 ? -3.962 -6.290 -5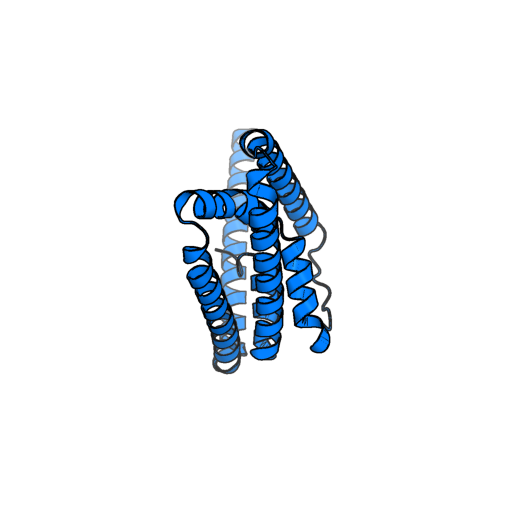.816 1.00 74.81 99 ASN A N 1
ATOM 767 C CA . ASN A 1 99 ? -4.211 -4.859 -5.785 1.00 74.81 99 ASN A CA 1
ATOM 768 C C . ASN A 1 99 ? -3.775 -4.233 -7.120 1.00 74.81 99 ASN A C 1
ATOM 770 O O . ASN A 1 99 ? -2.569 -4.131 -7.372 1.00 74.81 99 ASN A O 1
ATOM 774 N N . PRO A 1 100 ? -4.706 -3.741 -7.961 1.00 71.44 100 PRO A N 1
ATOM 775 C CA . PRO A 1 100 ? -4.343 -3.153 -9.247 1.00 71.44 100 PRO A CA 1
ATOM 776 C C . PRO A 1 100 ? -3.421 -1.953 -9.097 1.00 71.44 100 PRO A C 1
ATOM 778 O O . PRO A 1 100 ? -2.562 -1.756 -9.945 1.00 71.44 100 PRO A O 1
ATOM 781 N N . TYR A 1 101 ? -3.551 -1.173 -8.019 1.00 74.88 101 TYR A N 1
ATOM 782 C CA . TYR A 1 101 ? -2.680 -0.023 -7.799 1.00 74.88 101 TYR A CA 1
ATOM 783 C C . TYR A 1 101 ? -1.221 -0.455 -7.651 1.00 74.88 101 TYR A C 1
ATOM 785 O O . TYR A 1 101 ? -0.355 0.154 -8.268 1.00 74.88 101 TYR A O 1
ATOM 793 N N . GLN A 1 102 ? -0.947 -1.522 -6.891 1.00 83.56 102 GLN A N 1
ATOM 794 C CA . GLN A 1 102 ? 0.415 -2.044 -6.735 1.00 83.56 102 GLN A CA 1
ATOM 795 C C . GLN A 1 102 ? 0.922 -2.662 -8.036 1.00 83.56 102 GLN A C 1
ATOM 797 O O . GLN A 1 102 ? 2.024 -2.333 -8.465 1.00 83.56 102 GLN A O 1
ATOM 802 N N . ILE A 1 103 ? 0.101 -3.477 -8.706 1.00 80.75 103 ILE A N 1
ATOM 803 C CA . ILE A 1 103 ? 0.461 -4.095 -9.991 1.00 80.75 103 ILE A CA 1
ATOM 804 C C . ILE A 1 103 ? 0.837 -3.020 -11.023 1.00 80.75 103 ILE A C 1
ATOM 806 O O . ILE A 1 103 ? 1.914 -3.072 -11.612 1.00 80.75 103 ILE A O 1
ATOM 810 N N . ILE A 1 104 ? -0.027 -2.021 -11.220 1.00 76.56 104 ILE A N 1
ATOM 811 C CA . ILE A 1 104 ? 0.192 -0.938 -12.188 1.00 76.56 104 ILE A CA 1
ATOM 812 C C . ILE A 1 104 ? 1.408 -0.103 -11.790 1.00 76.56 104 ILE A C 1
ATOM 814 O O . ILE A 1 104 ? 2.215 0.233 -12.653 1.00 76.56 104 ILE A O 1
ATOM 818 N N . TRP A 1 105 ? 1.564 0.234 -10.505 1.00 83.38 105 TRP A N 1
ATOM 819 C CA . TRP A 1 105 ? 2.697 1.028 -10.027 1.00 83.38 105 TRP A CA 1
ATOM 820 C C . TRP A 1 105 ? 4.029 0.337 -10.316 1.00 83.38 105 TRP A C 1
ATOM 822 O O . TRP A 1 105 ? 4.940 0.958 -10.863 1.00 83.38 105 TRP A O 1
ATOM 832 N N . TRP A 1 106 ? 4.122 -0.961 -10.028 1.00 88.12 106 TRP A N 1
ATOM 833 C CA . TRP A 1 106 ? 5.318 -1.749 -10.301 1.00 88.12 106 TRP A CA 1
ATOM 834 C C . TRP A 1 106 ? 5.601 -1.832 -11.803 1.00 88.12 106 TRP A C 1
ATOM 836 O O . TRP A 1 106 ? 6.722 -1.559 -12.226 1.00 88.12 106 TRP A O 1
ATOM 846 N N . LEU A 1 107 ? 4.583 -2.103 -12.623 1.00 80.81 107 LEU A N 1
ATOM 847 C CA . LEU A 1 107 ? 4.726 -2.161 -14.083 1.00 80.81 107 LEU A CA 1
ATOM 848 C C . LEU A 1 107 ? 5.046 -0.809 -14.747 1.00 80.81 107 LEU A C 1
ATOM 850 O O . LEU A 1 107 ? 5.486 -0.796 -15.893 1.00 80.81 107 LEU A O 1
ATOM 854 N N . SER A 1 108 ? 4.819 0.314 -14.061 1.00 76.31 108 SER A N 1
ATOM 855 C CA . SER A 1 108 ? 5.075 1.666 -14.572 1.00 76.31 108 SER A CA 1
ATOM 856 C C . SER A 1 108 ? 6.274 2.316 -13.875 1.00 76.31 108 SER A C 1
ATOM 858 O O . SER A 1 108 ? 7.406 2.210 -14.344 1.00 76.31 108 SER A O 1
ATOM 860 N N . ALA A 1 109 ? 6.039 2.979 -12.743 1.00 78.69 109 ALA A N 1
ATOM 861 C CA . ALA A 1 109 ? 7.048 3.698 -11.977 1.00 78.69 109 ALA A CA 1
ATOM 862 C C . ALA A 1 109 ? 8.160 2.771 -11.470 1.00 78.69 109 ALA A C 1
ATOM 864 O O . ALA A 1 109 ? 9.328 3.147 -11.530 1.00 78.69 109 ALA A O 1
ATOM 865 N N . GLY A 1 110 ? 7.816 1.560 -11.019 1.00 84.31 110 GLY A N 1
ATOM 866 C CA . GLY A 1 110 ? 8.796 0.571 -10.567 1.00 84.31 110 GLY A CA 1
ATOM 867 C C . GLY A 1 110 ? 9.805 0.221 -11.661 1.00 84.31 110 GLY A C 1
ATOM 868 O O . GLY A 1 110 ? 11.011 0.287 -11.429 1.00 84.31 110 GLY A O 1
ATOM 869 N N . LEU A 1 111 ? 9.327 -0.065 -12.874 1.00 84.00 111 LEU A N 1
ATOM 870 C CA . LEU A 1 111 ? 10.186 -0.327 -14.029 1.00 84.00 111 LEU A CA 1
ATOM 871 C C . LEU A 1 111 ? 11.058 0.890 -14.388 1.00 84.00 111 LEU A C 1
ATOM 873 O O . LEU A 1 111 ? 12.273 0.754 -14.503 1.00 84.00 111 LEU A O 1
ATOM 877 N N . ALA A 1 112 ? 10.475 2.089 -14.482 1.00 80.62 112 ALA A N 1
ATOM 878 C CA . ALA A 1 112 ? 11.214 3.306 -14.841 1.00 80.62 112 ALA A CA 1
ATOM 879 C C . ALA A 1 112 ? 12.308 3.676 -13.819 1.00 80.62 112 ALA A C 1
ATOM 881 O O . ALA A 1 112 ? 13.419 4.067 -14.190 1.00 80.62 112 ALA A O 1
ATOM 882 N N . ILE A 1 113 ? 12.011 3.533 -12.521 1.00 79.75 113 ILE A N 1
ATOM 883 C CA . ILE A 1 113 ? 12.980 3.753 -11.438 1.00 79.75 113 ILE A CA 1
ATOM 884 C C . ILE A 1 113 ? 14.123 2.750 -11.554 1.00 79.75 113 ILE A C 1
ATOM 886 O O . ILE A 1 113 ? 15.282 3.137 -11.411 1.00 79.75 113 ILE A O 1
ATOM 890 N N . PHE A 1 114 ? 13.812 1.485 -11.838 1.00 83.88 114 PHE A N 1
ATOM 891 C CA . PHE A 1 114 ? 14.838 0.472 -12.021 1.00 83.88 114 PHE A CA 1
ATOM 892 C C . PHE A 1 114 ? 15.749 0.787 -13.213 1.00 83.88 114 PHE A C 1
ATOM 894 O O . PHE A 1 114 ? 16.968 0.742 -13.067 1.00 83.88 114 PHE A O 1
ATOM 901 N N . GLU A 1 115 ? 15.187 1.131 -14.373 1.00 81.69 115 GLU A N 1
ATOM 902 C CA . GLU A 1 115 ? 15.970 1.446 -15.576 1.00 81.69 115 GLU A CA 1
ATOM 903 C C . GLU A 1 115 ? 16.892 2.654 -15.367 1.00 81.69 115 GLU A C 1
ATOM 905 O O . GLU A 1 115 ? 18.021 2.668 -15.855 1.00 81.69 115 GLU A O 1
ATOM 910 N N . THR A 1 116 ? 16.430 3.648 -14.605 1.00 80.38 116 THR A N 1
ATOM 911 C CA . THR A 1 116 ? 17.162 4.905 -14.399 1.00 80.38 116 THR A CA 1
ATOM 912 C C . THR A 1 116 ? 18.187 4.817 -13.266 1.00 80.38 116 THR A C 1
ATOM 914 O O . THR A 1 116 ? 19.287 5.354 -13.376 1.00 80.38 116 THR A O 1
ATOM 917 N N . PHE A 1 117 ? 17.835 4.165 -12.157 1.00 80.56 117 PHE A N 1
ATOM 918 C CA . PHE A 1 117 ? 18.590 4.226 -10.899 1.00 80.56 117 PHE A CA 1
ATOM 919 C C . PHE A 1 117 ? 19.059 2.856 -10.384 1.00 80.56 117 PHE A C 1
ATOM 921 O O . PHE A 1 117 ? 19.742 2.779 -9.357 1.00 80.56 117 PHE A O 1
ATOM 928 N N . GLY A 1 118 ? 18.714 1.768 -11.072 1.00 82.19 118 GLY A N 1
ATOM 929 C CA . GLY A 1 118 ? 19.060 0.405 -10.684 1.00 82.19 118 GLY A CA 1
ATOM 930 C C . GLY A 1 118 ? 18.378 -0.055 -9.392 1.00 82.19 118 GLY A C 1
ATOM 931 O O . GLY A 1 118 ? 17.327 0.440 -8.987 1.00 82.19 118 GLY A O 1
ATOM 932 N N . TYR A 1 119 ? 18.987 -1.036 -8.721 1.00 81.19 119 TYR A N 1
ATOM 933 C CA . TYR A 1 119 ? 18.394 -1.678 -7.543 1.00 81.19 119 TYR A CA 1
ATOM 934 C C . TYR A 1 119 ? 18.579 -0.883 -6.233 1.00 81.19 119 TYR A C 1
ATOM 936 O O . TYR A 1 119 ? 17.886 -1.138 -5.249 1.00 81.19 119 TYR A O 1
ATOM 944 N N . THR A 1 120 ? 19.488 0.098 -6.205 1.00 85.56 120 THR A N 1
ATOM 945 C CA . THR A 1 120 ? 19.885 0.818 -4.983 1.00 85.56 120 THR A CA 1
ATOM 946 C C . THR A 1 120 ? 18.728 1.585 -4.340 1.00 85.56 120 THR A C 1
ATOM 948 O O . THR A 1 120 ? 18.562 1.536 -3.120 1.00 85.56 120 THR A O 1
ATOM 951 N N . LEU A 1 121 ? 17.893 2.261 -5.138 1.00 84.19 121 LEU A N 1
ATOM 952 C CA . LEU A 1 121 ? 16.757 3.028 -4.613 1.00 84.19 121 LEU A CA 1
ATOM 953 C C . LEU A 1 121 ? 15.689 2.142 -3.965 1.00 84.19 121 LEU A C 1
ATOM 955 O O . LEU A 1 121 ? 14.990 2.603 -3.062 1.00 84.19 121 LEU A O 1
ATOM 959 N N . PHE A 1 122 ? 15.598 0.867 -4.350 1.00 87.06 122 PHE A N 1
ATOM 960 C CA . PHE A 1 122 ? 14.619 -0.037 -3.754 1.00 87.06 122 PHE A CA 1
ATOM 961 C C . PHE A 1 122 ? 14.944 -0.377 -2.296 1.00 87.06 122 PHE A C 1
ATOM 963 O O . PHE A 1 122 ? 14.017 -0.548 -1.509 1.00 87.06 122 PHE A O 1
ATOM 970 N N . TYR A 1 123 ? 16.217 -0.374 -1.878 1.00 85.94 123 TYR A N 1
ATOM 971 C CA . TYR A 1 123 ? 16.558 -0.524 -0.455 1.00 85.94 123 TYR A CA 1
ATOM 972 C C . TYR A 1 123 ? 15.922 0.584 0.392 1.00 85.94 123 TYR A C 1
ATOM 974 O O . TYR A 1 123 ? 15.250 0.303 1.384 1.00 85.94 123 TYR A O 1
ATOM 982 N N . PHE A 1 124 ? 16.076 1.841 -0.030 1.00 87.88 124 PHE A N 1
ATOM 983 C CA . PHE A 1 124 ? 15.482 2.989 0.658 1.00 87.88 124 PHE A CA 1
ATOM 984 C C . PHE A 1 124 ? 13.957 3.005 0.548 1.00 87.88 124 PHE A C 1
ATOM 986 O O . PHE A 1 124 ? 13.280 3.376 1.505 1.00 87.88 124 PHE A O 1
ATOM 993 N N . PHE A 1 125 ? 13.409 2.545 -0.577 1.00 87.06 125 PHE A N 1
ATOM 994 C CA . PHE A 1 125 ? 11.970 2.394 -0.770 1.00 87.06 125 PHE A CA 1
ATOM 995 C C . PHE A 1 125 ? 11.351 1.416 0.239 1.00 87.06 125 PHE A C 1
ATOM 997 O O . PHE A 1 125 ? 10.398 1.774 0.930 1.00 87.06 125 PHE A O 1
ATOM 1004 N N . PHE A 1 126 ? 11.923 0.219 0.406 1.00 91.38 126 PHE A N 1
ATOM 1005 C CA . PHE A 1 126 ? 11.427 -0.767 1.374 1.00 91.38 126 PHE A CA 1
ATOM 1006 C C . PHE A 1 126 ? 11.617 -0.320 2.828 1.00 91.38 126 PHE A C 1
ATOM 1008 O O . PHE A 1 126 ? 10.748 -0.580 3.660 1.00 91.38 126 PHE A O 1
ATOM 1015 N N . ILE A 1 127 ? 12.695 0.407 3.138 1.00 90.56 127 ILE A N 1
ATOM 1016 C CA . ILE A 1 127 ? 12.856 1.062 4.447 1.00 90.56 127 ILE A CA 1
ATOM 1017 C C . ILE A 1 127 ? 11.745 2.098 4.663 1.00 90.56 127 ILE A C 1
ATOM 1019 O O . ILE A 1 127 ? 11.133 2.125 5.729 1.00 90.56 127 ILE A O 1
ATOM 1023 N N . GLY A 1 128 ? 11.437 2.909 3.649 1.00 88.50 128 GLY A N 1
ATOM 1024 C CA . GLY A 1 128 ? 10.338 3.872 3.684 1.00 88.50 128 GLY A CA 1
ATOM 1025 C C . GLY A 1 128 ? 8.980 3.210 3.926 1.00 88.50 128 GLY A C 1
ATOM 1026 O O . GLY A 1 128 ? 8.222 3.677 4.775 1.00 88.50 128 GLY A O 1
ATOM 1027 N N . ILE A 1 129 ? 8.698 2.085 3.259 1.00 90.06 12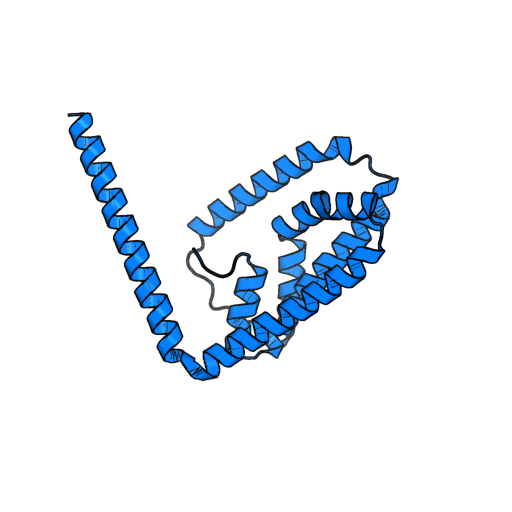9 ILE A N 1
ATOM 1028 C CA . ILE A 1 129 ? 7.480 1.293 3.486 1.00 90.06 129 ILE A CA 1
ATOM 1029 C C . ILE A 1 129 ? 7.431 0.765 4.924 1.00 90.06 129 ILE A C 1
ATOM 1031 O O . ILE A 1 129 ? 6.395 0.882 5.577 1.00 90.06 129 ILE A O 1
ATOM 1035 N N . LEU A 1 130 ? 8.532 0.222 5.452 1.00 92.31 130 LEU A N 1
ATOM 1036 C CA . LEU A 1 130 ? 8.590 -0.253 6.840 1.00 92.31 130 LEU A CA 1
ATOM 1037 C C . LEU A 1 130 ? 8.312 0.868 7.841 1.00 92.31 130 LEU A C 1
ATOM 1039 O O . LEU A 1 130 ? 7.501 0.688 8.751 1.00 92.31 130 LEU A O 1
ATOM 1043 N N . ILE A 1 131 ? 8.951 2.026 7.654 1.00 91.81 131 ILE A N 1
ATOM 1044 C CA . ILE A 1 131 ? 8.718 3.212 8.482 1.00 91.81 131 ILE A CA 1
ATOM 1045 C C . ILE A 1 131 ? 7.242 3.598 8.408 1.00 91.81 131 ILE A C 1
ATOM 1047 O O . ILE A 1 131 ? 6.606 3.741 9.447 1.00 91.81 131 ILE A O 1
ATOM 1051 N N . TRP A 1 132 ? 6.670 3.680 7.206 1.00 89.75 132 TRP A N 1
ATOM 1052 C CA . TRP A 1 132 ? 5.259 4.002 7.007 1.00 89.75 132 TRP A CA 1
ATOM 1053 C C . TRP A 1 132 ? 4.321 3.025 7.725 1.00 89.75 132 TRP A C 1
ATOM 1055 O O . TRP A 1 132 ? 3.407 3.458 8.431 1.00 89.75 132 TRP A O 1
ATOM 1065 N N . ILE A 1 133 ? 4.558 1.714 7.599 1.00 91.06 133 ILE A N 1
ATOM 1066 C CA . ILE A 1 133 ? 3.762 0.673 8.263 1.00 91.06 133 ILE A CA 1
ATOM 1067 C C . ILE A 1 133 ? 3.781 0.876 9.775 1.00 91.06 133 ILE A C 1
ATOM 1069 O O . ILE A 1 133 ? 2.725 0.891 10.414 1.00 91.06 133 ILE A O 1
ATOM 1073 N N . ILE A 1 134 ? 4.965 1.050 10.358 1.00 90.62 134 ILE A N 1
ATOM 1074 C CA . ILE A 1 134 ? 5.115 1.248 11.802 1.00 90.62 134 ILE A CA 1
ATOM 1075 C C . ILE A 1 134 ? 4.443 2.557 12.220 1.00 90.62 134 ILE A C 1
ATOM 1077 O O . ILE A 1 134 ? 3.678 2.563 13.184 1.00 90.62 134 ILE A O 1
ATOM 1081 N N . SER A 1 135 ? 4.658 3.646 11.479 1.00 85.25 135 SER A N 1
ATOM 1082 C CA . SER A 1 135 ? 4.068 4.953 11.763 1.00 85.25 135 SER A CA 1
ATOM 1083 C C . SER A 1 135 ? 2.546 4.899 11.759 1.00 85.25 135 SER A C 1
ATOM 1085 O O . SER A 1 135 ? 1.941 5.265 12.762 1.00 85.25 135 SER A O 1
ATOM 1087 N N . ILE A 1 136 ? 1.908 4.402 10.696 1.00 84.12 136 ILE A N 1
ATOM 1088 C CA . ILE A 1 136 ? 0.441 4.348 10.616 1.00 84.12 136 ILE A CA 1
ATOM 1089 C C . ILE A 1 136 ? -0.147 3.449 11.694 1.00 84.12 136 ILE A C 1
ATOM 1091 O O . ILE A 1 136 ? -1.103 3.837 12.362 1.00 84.12 136 ILE A O 1
ATOM 1095 N N . THR A 1 137 ? 0.429 2.269 11.900 1.00 89.56 137 THR A N 1
ATOM 1096 C CA . THR A 1 137 ? -0.132 1.305 12.854 1.00 89.56 137 THR A CA 1
ATOM 1097 C C . THR A 1 137 ? -0.005 1.801 14.293 1.00 89.56 137 THR A C 1
ATOM 1099 O O . THR A 1 137 ? -0.958 1.697 15.065 1.00 89.56 137 THR A O 1
ATOM 1102 N N . THR A 1 138 ? 1.114 2.443 14.635 1.00 87.00 138 THR A N 1
ATOM 1103 C CA . THR A 1 138 ? 1.329 3.067 15.949 1.00 87.00 138 THR A CA 1
ATOM 1104 C C . THR A 1 138 ? 0.449 4.299 16.137 1.00 87.00 138 THR A C 1
ATOM 1106 O O . THR A 1 138 ? -0.193 4.441 17.176 1.00 87.00 138 THR A O 1
ATOM 1109 N N . LEU A 1 139 ? 0.375 5.183 15.134 1.00 86.00 139 LEU A N 1
ATOM 1110 C CA . LEU A 1 139 ? -0.433 6.403 15.193 1.00 86.00 139 LEU A CA 1
ATOM 1111 C C . LEU A 1 139 ? -1.914 6.084 15.367 1.00 86.00 139 LEU A C 1
ATOM 1113 O O . LEU A 1 139 ? -2.567 6.700 16.206 1.00 86.00 139 LEU A O 1
ATOM 1117 N N . VAL A 1 140 ? -2.442 5.116 14.617 1.00 84.44 140 VAL A N 1
ATOM 1118 C CA . VAL A 1 140 ? -3.847 4.707 14.720 1.00 84.44 140 VAL A CA 1
ATOM 1119 C C . VAL A 1 140 ? -4.119 4.041 16.063 1.00 84.44 140 VAL A C 1
ATOM 1121 O O . VAL A 1 140 ? -5.087 4.408 16.727 1.00 84.44 140 VAL A O 1
ATOM 1124 N N . HIS A 1 141 ? -3.253 3.123 16.499 1.00 86.38 141 HIS A N 1
ATOM 1125 C CA . HIS A 1 141 ? -3.409 2.455 17.789 1.00 86.38 141 HIS A CA 1
ATOM 1126 C C . HIS A 1 141 ? -3.388 3.456 18.955 1.00 86.38 141 HIS A C 1
ATOM 1128 O O . HIS A 1 141 ? -4.294 3.469 19.787 1.00 86.38 141 HIS A O 1
ATOM 1134 N N . TYR A 1 142 ? -2.402 4.357 18.980 1.00 84.19 142 TYR A N 1
ATOM 1135 C CA . TYR A 1 142 ? -2.257 5.362 20.033 1.00 84.19 142 TYR A CA 1
ATOM 1136 C C . TYR A 1 142 ? -3.390 6.395 20.015 1.00 84.19 142 TYR A C 1
ATOM 1138 O O . TYR A 1 142 ? -3.947 6.726 21.063 1.00 84.19 142 TYR A O 1
ATOM 1146 N N . SER A 1 143 ? -3.774 6.884 18.833 1.00 80.06 143 SER A N 1
ATOM 1147 C CA . SER A 1 143 ? -4.862 7.861 18.693 1.00 80.06 143 SER A CA 1
ATOM 1148 C C . SER A 1 143 ? -6.206 7.276 19.118 1.00 80.06 143 SER A C 1
ATOM 1150 O O . SER A 1 143 ? -6.995 7.965 19.763 1.00 80.06 143 SER A O 1
ATOM 1152 N N . TYR A 1 144 ? -6.453 5.998 18.822 1.00 77.38 144 TYR A N 1
ATOM 1153 C CA . TYR A 1 144 ? -7.658 5.305 19.264 1.00 77.38 144 TYR A CA 1
ATOM 1154 C C . TYR A 1 144 ? -7.660 5.051 20.777 1.00 77.38 144 TYR A C 1
ATOM 1156 O O . TYR A 1 144 ? -8.654 5.332 21.441 1.00 77.38 144 TYR A O 1
ATOM 1164 N N . MET A 1 145 ? -6.541 4.599 21.348 1.00 75.31 145 MET A N 1
ATOM 1165 C CA . MET A 1 145 ? -6.411 4.390 22.797 1.00 75.31 145 MET A CA 1
ATOM 1166 C C . MET A 1 145 ? -6.588 5.686 23.603 1.00 75.31 145 MET A C 1
ATOM 1168 O O . MET A 1 145 ? -7.136 5.655 24.701 1.00 75.31 145 MET A O 1
ATOM 1172 N N . LYS A 1 146 ? -6.135 6.828 23.070 1.00 74.81 146 LYS A N 1
ATOM 1173 C CA . LYS A 1 146 ? -6.171 8.123 23.769 1.00 74.81 146 LYS A CA 1
ATOM 1174 C C . LYS A 1 146 ? -7.458 8.921 23.543 1.00 74.81 146 LYS A C 1
ATOM 1176 O O . LYS A 1 146 ? -7.872 9.654 24.435 1.00 74.81 146 LYS A O 1
ATOM 1181 N N . TYR A 1 147 ? -8.084 8.798 22.371 1.00 71.44 147 TYR A N 1
ATOM 1182 C CA . TYR A 1 147 ? -9.205 9.652 21.956 1.00 71.44 147 TYR A CA 1
ATOM 1183 C C . TYR A 1 147 ? -10.389 8.882 21.352 1.00 71.44 147 TYR A C 1
ATOM 1185 O O . TYR A 1 147 ? -11.239 9.507 20.727 1.00 71.44 147 TYR A O 1
ATOM 1193 N N . GLY A 1 148 ? -10.467 7.557 21.506 1.00 65.94 148 GLY A N 1
ATOM 1194 C CA . GLY A 1 148 ? -11.354 6.670 20.735 1.00 65.94 148 GLY A CA 1
ATOM 1195 C C . GLY A 1 148 ? -12.802 7.145 20.565 1.00 65.94 148 GLY A C 1
ATOM 1196 O O . GLY A 1 148 ? -13.280 7.231 19.435 1.00 65.94 148 GLY A O 1
ATOM 1197 N N . GLU A 1 149 ? -13.480 7.525 21.651 1.00 62.75 149 GLU A N 1
ATOM 1198 C CA . GLU A 1 149 ? -14.869 8.018 21.601 1.00 62.75 149 GLU A CA 1
ATOM 1199 C C . GLU A 1 149 ? -14.990 9.395 20.920 1.00 62.75 149 GLU A C 1
ATOM 1201 O O . GLU A 1 149 ? -15.892 9.631 20.115 1.00 62.75 149 GLU A O 1
ATOM 1206 N N . VAL A 1 150 ? -14.042 10.300 21.179 1.00 70.06 150 VAL A N 1
ATOM 1207 C CA . VAL A 1 150 ? -14.033 11.661 20.617 1.00 70.06 150 VAL A CA 1
ATOM 1208 C C . VAL A 1 150 ? -13.691 11.632 19.129 1.00 70.06 150 VAL A C 1
ATOM 1210 O O . VAL A 1 150 ? -14.357 12.280 18.327 1.00 70.06 150 VAL A O 1
ATOM 1213 N N . LEU A 1 151 ? -12.692 10.842 18.736 1.00 66.94 151 LEU A N 1
ATOM 1214 C CA . LEU A 1 151 ? -12.237 10.725 17.355 1.00 66.94 151 LEU A CA 1
ATOM 1215 C C . LEU A 1 151 ? -13.314 10.081 16.476 1.00 66.94 151 LEU A C 1
ATOM 1217 O O . LEU A 1 151 ? -13.598 10.574 15.386 1.00 66.94 151 LEU A O 1
ATOM 1221 N N . LYS A 1 152 ? -13.963 9.020 16.970 1.00 63.19 152 LYS A N 1
ATOM 1222 C CA . LYS A 1 152 ? -15.066 8.357 16.268 1.00 63.19 152 LYS A CA 1
ATOM 1223 C C . LYS A 1 152 ? -16.248 9.303 16.070 1.00 63.19 152 LYS A C 1
ATOM 1225 O O . LYS A 1 152 ? -16.797 9.356 14.970 1.00 63.19 152 LYS A O 1
ATOM 1230 N N . ARG A 1 153 ? -16.604 10.079 17.098 1.00 69.25 153 ARG A N 1
ATOM 1231 C CA . ARG A 1 153 ? -17.676 11.078 17.018 1.00 69.25 153 ARG A CA 1
ATOM 1232 C C . ARG A 1 153 ? -17.339 12.201 16.040 1.00 69.25 153 ARG A C 1
ATOM 1234 O O . ARG A 1 153 ? -18.130 12.456 15.146 1.00 69.25 153 ARG A O 1
ATOM 1241 N N . ILE A 1 154 ? -16.140 12.783 16.120 1.00 72.31 154 ILE A N 1
ATOM 1242 C CA . ILE A 1 154 ? -15.696 13.843 15.197 1.00 72.31 154 ILE A CA 1
ATOM 1243 C C . ILE A 1 154 ? -15.710 13.356 13.746 1.00 72.31 154 ILE A C 1
ATOM 1245 O O . ILE A 1 154 ? -16.234 14.051 12.881 1.00 72.31 154 ILE A O 1
ATOM 1249 N N . ILE A 1 155 ? -15.167 12.167 13.465 1.00 69.56 155 ILE A N 1
ATOM 1250 C CA . ILE A 1 155 ? -15.132 11.621 12.100 1.00 69.56 155 ILE A CA 1
ATOM 1251 C C . ILE A 1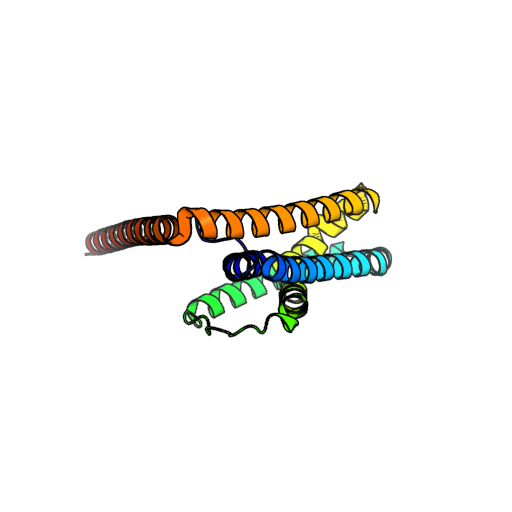 155 ? -16.551 11.372 11.580 1.00 69.56 155 ILE A C 1
ATOM 1253 O O . ILE A 1 155 ? -16.839 11.692 10.426 1.00 69.56 155 ILE A O 1
ATOM 1257 N N . THR A 1 156 ? -17.437 10.828 12.417 1.00 68.62 156 THR A N 1
ATOM 1258 C CA . THR A 1 156 ? -18.823 10.522 12.030 1.00 68.62 156 THR A CA 1
ATOM 1259 C C . THR A 1 156 ? -19.628 11.798 11.800 1.00 68.62 156 THR A C 1
ATOM 1261 O O . THR A 1 156 ? -20.272 11.926 10.758 1.00 68.62 156 THR A O 1
ATOM 1264 N N . ASP A 1 157 ? -19.542 12.764 12.715 1.00 71.94 157 ASP A N 1
ATOM 1265 C CA . ASP A 1 157 ? -20.262 14.037 12.634 1.00 71.94 157 ASP A CA 1
ATOM 1266 C C . ASP A 1 157 ? -19.775 14.848 11.427 1.00 71.94 157 ASP A C 1
ATOM 1268 O O . ASP A 1 157 ? -20.577 15.293 10.607 1.00 71.94 157 ASP A O 1
ATOM 1272 N N . PHE A 1 158 ? -18.456 14.956 11.241 1.00 69.88 158 PHE A N 1
ATOM 1273 C CA . PHE A 1 158 ? -17.872 15.653 10.096 1.00 69.88 158 PHE A CA 1
ATOM 1274 C C . PHE A 1 158 ? -18.256 15.001 8.762 1.00 69.88 158 PHE A C 1
ATOM 1276 O O . PHE A 1 158 ? -18.685 15.693 7.839 1.00 69.88 158 PHE A O 1
ATOM 1283 N N . SER A 1 159 ? -18.154 13.672 8.653 1.00 65.06 159 SER A N 1
ATOM 1284 C CA . SER A 1 159 ? -18.515 12.956 7.419 1.00 65.06 159 SER A CA 1
ATOM 1285 C C . SER A 1 159 ? -20.004 13.090 7.101 1.00 65.06 159 SER A C 1
ATOM 1287 O O . SER A 1 159 ? -20.364 13.295 5.943 1.00 65.06 159 SER A O 1
ATOM 1289 N N . SER A 1 160 ? -20.863 13.038 8.123 1.00 69.81 160 SER A N 1
ATOM 1290 C CA . SER A 1 160 ? -22.311 13.217 7.973 1.00 69.81 160 SER A CA 1
ATOM 1291 C C . SER A 1 160 ? -22.656 14.625 7.490 1.00 69.81 160 SER A C 1
ATOM 1293 O O . SER A 1 160 ? -23.450 14.773 6.565 1.00 69.81 160 SER A O 1
ATOM 1295 N N . ILE A 1 161 ? -22.014 15.661 8.044 1.00 80.44 161 ILE A N 1
ATOM 1296 C CA . ILE A 1 161 ? -22.197 17.056 7.611 1.00 80.44 161 ILE A CA 1
ATOM 1297 C C . ILE A 1 161 ? -21.769 17.232 6.153 1.00 80.44 161 ILE A C 1
ATOM 1299 O O . ILE A 1 161 ? -22.507 17.811 5.360 1.00 80.44 161 ILE A O 1
ATOM 1303 N N . VAL A 1 162 ? -20.603 16.703 5.778 1.00 73.88 162 VAL A N 1
ATOM 1304 C CA . VAL A 1 162 ? -20.111 16.783 4.396 1.00 73.88 162 VAL A CA 1
ATOM 1305 C C . VAL A 1 162 ? -21.085 16.102 3.430 1.00 73.88 162 VAL A C 1
ATOM 1307 O O . VAL A 1 162 ? -21.407 16.675 2.392 1.00 73.88 162 VAL A O 1
ATOM 1310 N N . LEU A 1 163 ? -21.602 14.919 3.774 1.00 71.50 163 LEU A N 1
ATOM 1311 C CA . LEU A 1 163 ? -22.585 14.209 2.949 1.00 71.50 163 LEU A CA 1
ATOM 1312 C C . LEU A 1 163 ? -23.913 14.966 2.829 1.00 71.50 163 LEU A C 1
ATOM 1314 O O . LEU A 1 163 ? -24.485 15.006 1.742 1.00 71.50 163 LEU A O 1
ATOM 1318 N N . LEU A 1 164 ? -24.381 15.605 3.903 1.00 80.12 164 LEU A N 1
ATOM 1319 C CA . LEU A 1 164 ? -25.583 16.443 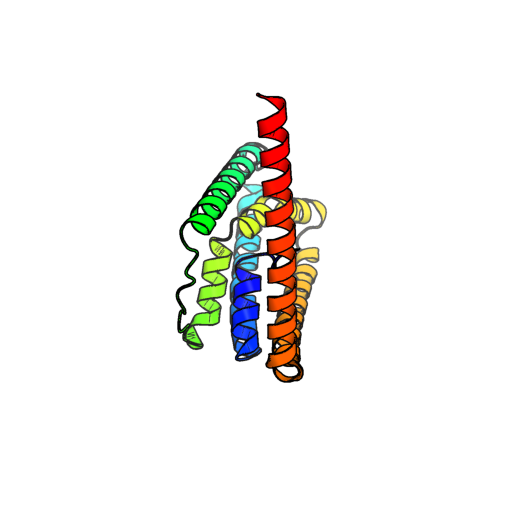3.870 1.00 80.12 164 LEU A CA 1
ATOM 1320 C C . LEU A 1 164 ? -25.403 17.665 2.962 1.00 80.12 164 LEU A C 1
ATOM 1322 O O . LEU A 1 164 ? -26.307 17.981 2.192 1.00 80.12 164 LEU A O 1
ATOM 1326 N N . ILE A 1 165 ? -24.233 18.310 2.999 1.00 84.50 165 ILE A N 1
ATOM 1327 C CA . ILE A 1 165 ? -23.910 19.438 2.112 1.00 84.50 165 ILE A CA 1
ATOM 1328 C C . ILE A 1 165 ? -23.910 18.984 0.650 1.00 84.50 165 ILE A C 1
ATOM 1330 O O . ILE A 1 165 ? -24.556 19.618 -0.181 1.00 84.50 165 ILE A O 1
ATOM 1334 N N . PHE A 1 166 ? -23.241 17.873 0.329 1.00 72.94 166 PHE A N 1
ATOM 1335 C CA . PHE A 1 166 ? -23.247 17.335 -1.036 1.00 72.94 166 PHE A CA 1
ATOM 1336 C C . PHE A 1 166 ? -24.653 16.948 -1.504 1.00 72.94 166 PHE A C 1
ATOM 1338 O O . PHE A 1 166 ? -25.008 17.233 -2.644 1.00 72.94 166 PHE A O 1
ATOM 1345 N N . SER A 1 167 ? -25.466 16.352 -0.629 1.00 77.56 167 SER A N 1
ATOM 1346 C CA . SER A 1 167 ? -26.864 16.023 -0.924 1.00 77.56 167 SER A CA 1
ATOM 1347 C C . SER A 1 167 ? -27.683 17.273 -1.267 1.00 77.56 167 SER A C 1
ATOM 1349 O O . SER A 1 167 ? -28.367 17.306 -2.287 1.00 77.56 167 SER A O 1
ATOM 1351 N N . ALA A 1 168 ? -27.551 18.342 -0.476 1.00 88.50 168 ALA A N 1
ATOM 1352 C CA . ALA A 1 168 ? -28.239 19.606 -0.730 1.00 88.50 168 ALA A CA 1
ATOM 1353 C C . ALA A 1 168 ? -27.792 20.269 -2.044 1.00 88.50 168 ALA A C 1
ATOM 1355 O O . ALA A 1 168 ? -28.632 20.783 -2.781 1.00 88.50 168 ALA A O 1
ATOM 1356 N N . ILE A 1 169 ? -26.492 20.223 -2.359 1.00 83.31 169 ILE A N 1
ATOM 1357 C CA . ILE A 1 169 ? -25.954 20.728 -3.631 1.00 83.31 169 ILE A CA 1
ATOM 1358 C C . ILE A 1 169 ? -26.551 19.955 -4.811 1.00 83.31 169 ILE A C 1
ATOM 1360 O O . ILE A 1 169 ? -27.013 20.581 -5.760 1.00 83.31 169 ILE A O 1
ATOM 1364 N N . PHE A 1 170 ? -26.598 18.620 -4.752 1.00 77.38 170 PHE A N 1
ATOM 1365 C CA . PHE A 1 170 ? -27.176 17.821 -5.836 1.00 77.38 170 PHE A CA 1
ATOM 1366 C C . PHE A 1 170 ? -28.665 18.101 -6.045 1.00 77.38 170 PHE A C 1
ATOM 1368 O O . PHE A 1 170 ? -29.085 18.261 -7.186 1.00 77.38 170 PHE A O 1
ATOM 1375 N N . ILE A 1 171 ? -29.443 18.231 -4.967 1.00 85.50 171 ILE A N 1
ATOM 1376 C CA . ILE A 1 171 ? -30.871 18.576 -5.058 1.00 85.50 171 ILE A CA 1
ATOM 1377 C C . ILE A 1 171 ? -31.060 19.965 -5.681 1.00 85.50 171 ILE A C 1
ATOM 1379 O O . ILE A 1 171 ? -31.957 20.155 -6.500 1.00 85.50 171 ILE A O 1
ATOM 1383 N N . TYR A 1 172 ? -30.224 20.937 -5.308 1.00 85.75 172 TYR A N 1
ATOM 1384 C CA . TYR A 1 172 ? -30.286 22.286 -5.868 1.00 85.75 172 TYR A CA 1
ATOM 1385 C C . TYR A 1 172 ? -29.951 22.304 -7.365 1.00 85.75 172 TYR A C 1
ATOM 1387 O O . TYR A 1 172 ? -30.686 22.907 -8.144 1.00 85.75 172 TYR A O 1
ATOM 1395 N N . GLU A 1 173 ? -28.885 21.611 -7.771 1.00 78.94 173 GLU A N 1
ATOM 1396 C CA . GLU A 1 173 ? -28.501 21.464 -9.182 1.00 78.94 173 GLU A CA 1
ATOM 1397 C C . GLU A 1 173 ? -29.602 20.771 -9.997 1.00 78.94 173 GLU A C 1
ATOM 1399 O O . GLU A 1 173 ? -29.963 21.230 -11.079 1.00 78.94 173 GLU A O 1
ATOM 1404 N N . GLU A 1 174 ? -30.204 19.707 -9.463 1.00 78.69 174 GLU A N 1
ATOM 1405 C CA . GLU A 1 174 ? -31.280 18.980 -10.139 1.00 78.69 174 GLU A CA 1
ATOM 1406 C C . GLU A 1 174 ? -32.551 19.834 -10.282 1.00 78.69 174 GLU A C 1
ATOM 1408 O O . GLU A 1 174 ? -33.174 19.844 -11.345 1.00 78.69 174 GLU A O 1
ATOM 1413 N N . PHE A 1 175 ? -32.894 20.631 -9.266 1.00 79.06 175 PHE A N 1
ATOM 1414 C CA . PHE A 1 175 ? -34.013 21.576 -9.325 1.00 79.06 175 PHE A CA 1
ATOM 1415 C C . PHE A 1 175 ? -33.768 22.714 -10.333 1.00 79.06 175 PHE A C 1
ATOM 1417 O O . PHE A 1 175 ? -34.681 23.092 -11.071 1.00 79.06 175 PHE A O 1
ATOM 1424 N N . LEU A 1 176 ? -32.537 23.234 -10.405 1.00 75.06 176 LEU A N 1
ATOM 1425 C CA . LEU A 1 176 ? -32.141 24.271 -11.364 1.00 75.06 176 LEU A CA 1
ATOM 1426 C C . LEU A 1 176 ? -32.237 23.762 -12.810 1.00 75.06 176 LEU A C 1
ATOM 1428 O O . LEU A 1 176 ? -32.771 24.454 -13.676 1.00 75.06 176 LEU A O 1
ATOM 1432 N N . ILE A 1 177 ? -31.764 22.537 -13.058 1.00 72.75 177 ILE A N 1
ATOM 1433 C CA . ILE A 1 177 ? -31.866 21.872 -14.362 1.00 72.75 177 ILE A CA 1
ATOM 1434 C C . ILE A 1 177 ? -33.338 21.688 -14.742 1.00 72.75 177 ILE A C 1
ATOM 1436 O O . ILE A 1 177 ? -33.716 22.017 -15.862 1.00 72.75 177 ILE A O 1
ATOM 1440 N N . PHE A 1 178 ? -34.191 21.236 -13.821 1.00 68.75 178 PHE A N 1
ATOM 1441 C CA . PHE A 1 178 ? -35.610 21.011 -14.110 1.00 68.75 178 PHE A CA 1
ATOM 1442 C C . PHE A 1 178 ? -36.341 22.297 -14.534 1.00 68.75 178 PHE A C 1
ATOM 1444 O O . PHE A 1 178 ? -37.136 22.258 -15.466 1.00 68.75 178 PHE A O 1
ATOM 1451 N N . HIS A 1 179 ? -36.032 23.442 -13.913 1.00 64.81 179 HIS A N 1
ATOM 1452 C CA . HIS A 1 179 ? -36.589 24.752 -14.291 1.00 64.81 179 HIS A CA 1
ATOM 1453 C C . HIS A 1 179 ? -36.036 25.325 -15.604 1.00 64.81 179 HIS A C 1
ATOM 1455 O O . HIS A 1 179 ? -36.682 26.169 -16.214 1.00 64.81 179 HIS A O 1
ATOM 1461 N N . LEU A 1 180 ? -34.854 24.896 -16.050 1.00 63.81 180 LEU A N 1
ATOM 1462 C CA . LEU A 1 180 ? -34.263 25.315 -17.328 1.00 63.81 180 LEU A CA 1
ATOM 1463 C C . LEU A 1 180 ? -34.868 24.584 -18.541 1.00 63.81 180 LEU A C 1
ATOM 1465 O O . LEU A 1 180 ? -34.692 25.045 -19.669 1.00 63.81 180 LEU A O 1
ATOM 1469 N N . PHE A 1 181 ? -35.564 23.462 -18.319 1.00 59.56 181 PHE A N 1
ATOM 1470 C CA . PHE A 1 181 ? -36.149 22.608 -19.364 1.00 59.56 181 PHE A CA 1
ATOM 1471 C C . PHE A 1 181 ? -37.695 22.564 -19.376 1.00 59.56 181 PHE A C 1
ATOM 1473 O O . PHE A 1 181 ? -38.262 21.843 -20.200 1.00 59.56 181 PHE A O 1
ATOM 1480 N N . THR A 1 182 ? -38.374 23.335 -18.518 1.00 48.41 182 THR A N 1
ATOM 1481 C CA . THR A 1 182 ? -39.833 23.596 -18.551 1.00 48.41 182 THR A CA 1
ATOM 1482 C C . THR A 1 182 ? -40.114 25.051 -18.868 1.00 48.41 182 THR A C 1
ATOM 1484 O O . THR A 1 182 ? -40.984 25.306 -19.728 1.00 48.41 182 THR A O 1
#

Secondary structure (DSSP, 8-state):
--SSSSHHHHHHHHHHTT-HHHHHHHHHHHHHHHHHHHHHHHHHTTTS-HHHHHHHHHHHHHHHHHHHHHHHHH--S-------GGGHHHHHHHHHHT-HHHHHHIIIIIHHHHHHHTTHHHHHHHHHHHHHHHHHHHHHHHHHHHHHHHHHHHHHHHHHHHHHHHHHHHHHHHHHHHHH--

Foldseek 3Di:
DDDDPAPLLNLLLVLLQVPLVLSLLLLLLLLVLLVVLLVVCVVCVVPDPLVVCLVVLVVVLVVVVVVVVVVVVVCPDDPPPPPDSVCSSVNSNVRNNPGSVSVSCCSPVVNVCCVVPNDVVVVVVSVVSSVVSSVSSVVSNVCCVVQVVPVVCCVVVVVVVVVVVVVVVVVVVVVVVVVVVD